Protein AF-A0A060BLW2-F1 (afdb_monomer)

Radius of gyration: 12.51 Å; Cα contacts (8 Å, |Δi|>4): 259; chains: 1; bounding box: 28×31×31 Å

Solvent-accessible surface area (backbone atoms only — not comparable to full-atom values): 5130 Å² total; per-residue (Å²): 116,100,61,94,34,57,69,82,53,90,70,60,77,86,46,37,67,48,75,70,40,74,46,71,78,32,36,35,43,52,44,37,42,46,60,36,44,49,27,30,37,38,36,36,47,64,42,43,26,72,56,18,36,28,36,29,25,23,34,20,37,12,36,41,24,32,40,39,36,35,64,68,64,60,42,60,91,54,40,80,37,62,56,52,26,63,41,61,28,78,43,55,78,48,72,46,62,77,129

Foldseek 3Di:
DPPVAEQDDPDDLVDQEEEPAADDPHAELACVQAQSCNHAEYECANYQQVNHAELHRNPQNNCNHAEYHHPLNHDCVNYPYPHNNCHNNNNHDDYDNDD

Sequence (99 aa):
NEDGNKFVSTIPDTVTTVTVGAHTGITSLENLFKDNSNLEYVDLTGLDTSQVTTMKKMFFGCSSLQTINGLNGFVTATTTSIGYMFANCSSLTSIDTTN

Nearest PDB structures (foldseek):
  5z15-assembly1_B  TM=6.412E-01  e=7.279E-02  Homo sapiens
  3w3m-assembly1_A  TM=6.656E-01  e=8.370E-01  Homo sapiens
  6wml-assembly1_A  TM=6.818E-01  e=1.062E+00  Homo sapiens
  6wml-assembly2_C  TM=5.667E-01  e=1.127E+00  Homo sapiens
  4qc0-assembly1_B  TM=4.432E-01  e=6.595E-01  Homo sapiens

Secondary structure (DSSP, 8-state):
--STTB------TT--EEE--SB-S--B-TTTTTT-TT--EEE-TTB--TT--B-TTTTTT-TT--EEE-GGG---TT-SB-TTTTTT-TT--EE----

Structure (mmCIF, N/CA/C/O backbone):
data_AF-A0A060BLW2-F1
#
_entry.id   AF-A0A060BLW2-F1
#
loop_
_atom_site.group_PDB
_atom_site.id
_atom_site.type_symbol
_atom_site.label_atom_id
_atom_site.label_alt_id
_atom_site.label_comp_id
_atom_site.label_asym_id
_atom_site.label_entity_id
_atom_site.label_seq_id
_atom_site.pdbx_PDB_ins_code
_atom_site.Cartn_x
_atom_site.Cartn_y
_atom_site.Cartn_z
_atom_site.occupancy
_atom_site.B_iso_or_equiv
_atom_site.auth_seq_id
_atom_site.auth_comp_id
_atom_site.auth_asym_id
_atom_site.auth_atom_id
_atom_site.pdbx_PDB_model_num
ATOM 1 N N . ASN A 1 1 ? -5.838 12.333 -13.701 1.00 44.34 1 ASN A N 1
ATOM 2 C CA . ASN A 1 1 ? -4.693 13.238 -13.437 1.00 44.34 1 ASN A CA 1
ATOM 3 C C . ASN A 1 1 ? -3.623 12.905 -14.456 1.00 44.34 1 ASN A C 1
ATOM 5 O O . ASN A 1 1 ? -3.559 11.763 -14.878 1.00 44.34 1 ASN A O 1
ATOM 9 N N . GLU A 1 2 ? -2.874 13.901 -14.911 1.00 35.47 2 GLU A N 1
ATOM 10 C CA . GLU A 1 2 ? -2.075 13.872 -16.151 1.00 35.47 2 GLU A CA 1
ATOM 11 C C . GLU A 1 2 ? -0.880 12.890 -16.151 1.00 35.47 2 GLU A C 1
ATOM 13 O O . GLU A 1 2 ? -0.211 12.744 -17.167 1.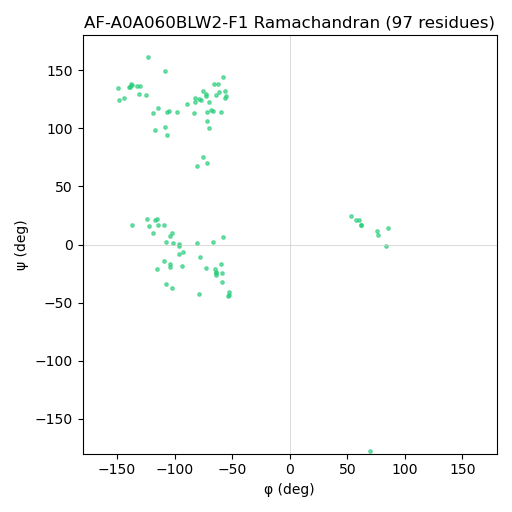00 35.47 2 GLU A O 1
ATOM 18 N N . ASP A 1 3 ? -0.689 12.127 -15.070 1.00 48.72 3 ASP A N 1
ATOM 19 C CA . ASP A 1 3 ? 0.250 11.010 -14.966 1.00 48.72 3 ASP A CA 1
ATOM 20 C C . ASP A 1 3 ? -0.543 9.693 -14.978 1.00 48.72 3 ASP A C 1
ATOM 22 O O . ASP A 1 3 ? -1.033 9.250 -13.938 1.00 48.72 3 ASP A O 1
ATOM 26 N N . GLY A 1 4 ? -0.715 9.071 -16.146 1.00 44.97 4 GLY A N 1
ATOM 27 C CA . GLY A 1 4 ? -1.649 7.958 -16.398 1.00 44.97 4 GLY A CA 1
ATOM 28 C C . GLY A 1 4 ? -1.520 6.672 -15.558 1.00 44.97 4 GLY A C 1
ATOM 29 O O . GLY A 1 4 ? -2.238 5.724 -15.843 1.00 44.97 4 GLY A O 1
ATOM 30 N N . ASN A 1 5 ? -0.665 6.626 -14.529 1.00 52.94 5 ASN A N 1
ATOM 31 C CA . ASN A 1 5 ? -0.292 5.416 -13.787 1.00 52.94 5 ASN A CA 1
ATOM 32 C C . ASN A 1 5 ? -0.229 5.589 -12.251 1.00 52.94 5 ASN A C 1
ATOM 34 O O . ASN A 1 5 ? 0.399 4.776 -11.566 1.00 52.94 5 ASN A O 1
ATOM 38 N N . LYS A 1 6 ? -0.820 6.654 -11.692 1.00 57.78 6 LYS A N 1
ATOM 39 C CA . LYS A 1 6 ? -0.866 6.889 -10.240 1.00 57.78 6 LYS A CA 1
ATOM 40 C C . LYS A 1 6 ? -2.263 6.586 -9.709 1.00 57.78 6 LYS A C 1
ATOM 42 O O . LYS A 1 6 ? -3.206 7.310 -10.025 1.00 57.78 6 LYS A O 1
ATOM 47 N N . PHE A 1 7 ? -2.392 5.567 -8.860 1.00 63.25 7 PHE A N 1
ATOM 48 C CA . PHE A 1 7 ? -3.578 5.441 -8.019 1.00 63.25 7 PHE A CA 1
ATOM 49 C C . PHE A 1 7 ? -3.670 6.695 -7.138 1.00 63.25 7 PHE A C 1
ATOM 51 O O . PHE A 1 7 ? -2.794 6.948 -6.312 1.00 63.25 7 PHE A O 1
ATOM 58 N N . VAL A 1 8 ? -4.698 7.516 -7.335 1.00 55.75 8 VAL A N 1
ATOM 59 C CA . VAL A 1 8 ? -5.024 8.601 -6.407 1.00 55.75 8 VAL A CA 1
ATOM 60 C C . VAL A 1 8 ? -6.285 8.203 -5.681 1.00 55.75 8 VAL A C 1
ATOM 62 O O . VAL A 1 8 ? -7.380 8.314 -6.221 1.00 55.75 8 VAL A O 1
ATOM 65 N N . SER A 1 9 ? -6.116 7.730 -4.453 1.00 61.12 9 SER A N 1
ATOM 66 C CA . SER A 1 9 ? -7.222 7.548 -3.530 1.00 61.12 9 SER A CA 1
ATOM 67 C C . SER A 1 9 ? -7.002 8.462 -2.337 1.00 61.12 9 SER A C 1
ATOM 69 O O . SER A 1 9 ? -6.267 8.131 -1.413 1.00 61.12 9 SER A O 1
ATOM 71 N N . THR A 1 10 ? -7.651 9.625 -2.335 1.00 67.12 10 THR A N 1
ATOM 72 C CA . THR A 1 10 ? -7.977 10.243 -1.049 1.00 67.12 10 THR A CA 1
ATOM 73 C C . THR A 1 10 ? -9.055 9.362 -0.433 1.00 67.12 10 THR A C 1
ATOM 75 O O . THR A 1 10 ? -10.209 9.402 -0.860 1.00 67.12 10 THR A O 1
ATOM 78 N N . ILE A 1 11 ? -8.661 8.499 0.498 1.00 79.69 11 ILE A N 1
ATOM 79 C CA . ILE A 1 11 ? -9.586 7.616 1.207 1.00 79.69 11 ILE A CA 1
ATOM 80 C C . ILE A 1 11 ? -10.207 8.419 2.353 1.00 79.69 11 ILE A C 1
ATOM 82 O O . ILE A 1 11 ? -9.454 9.012 3.127 1.00 79.69 11 ILE A O 1
ATOM 86 N N . PRO A 1 12 ? -11.547 8.490 2.457 1.00 85.38 12 PRO A N 1
ATOM 87 C CA . PRO A 1 12 ? -12.202 9.182 3.558 1.00 85.38 12 PRO A CA 1
ATOM 88 C C . PRO A 1 12 ? -11.787 8.603 4.911 1.00 85.38 12 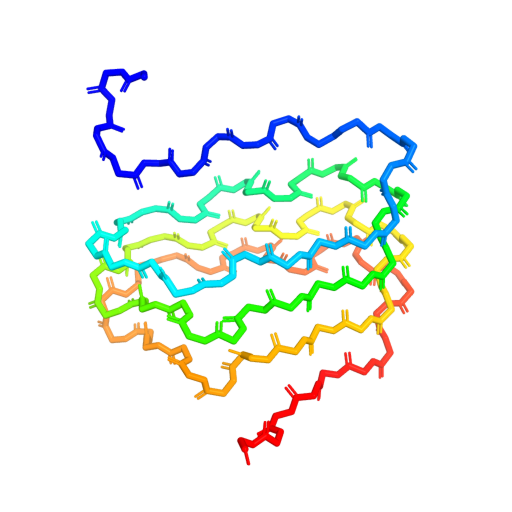PRO A C 1
ATOM 90 O O . PRO A 1 12 ? -11.688 7.387 5.053 1.00 85.38 12 PRO A O 1
ATOM 93 N N . ASP A 1 13 ? -11.663 9.455 5.928 1.00 84.19 13 ASP A N 1
ATOM 94 C CA . ASP A 1 13 ? -11.294 9.045 7.291 1.00 84.19 13 ASP A CA 1
ATOM 95 C C . ASP A 1 13 ? -12.278 8.039 7.913 1.00 84.19 13 ASP A C 1
ATOM 97 O O . ASP A 1 13 ? -11.955 7.370 8.885 1.00 84.19 13 ASP A O 1
ATOM 101 N N . THR A 1 14 ? -13.483 7.889 7.365 1.00 90.00 14 THR A N 1
ATOM 102 C CA . THR A 1 14 ? -14.457 6.884 7.815 1.00 90.00 14 THR A CA 1
ATOM 103 C C . THR A 1 14 ? -14.154 5.468 7.320 1.00 90.00 14 THR A C 1
ATOM 105 O O . THR A 1 14 ? -14.826 4.529 7.736 1.00 90.00 14 THR A O 1
ATOM 108 N N . VAL A 1 15 ? -13.217 5.300 6.384 1.00 91.50 15 VAL A N 1
ATOM 109 C CA . VAL A 1 15 ? -12.873 3.999 5.804 1.00 91.50 15 VAL A CA 1
ATOM 110 C C . VAL A 1 15 ? -11.782 3.340 6.639 1.00 91.50 15 VAL A C 1
ATOM 112 O O . VAL A 1 15 ? -10.677 3.863 6.758 1.00 91.50 15 VAL A O 1
ATOM 115 N N . THR A 1 16 ? -12.086 2.154 7.161 1.00 95.56 16 THR A N 1
ATOM 116 C CA . THR A 1 16 ? -11.145 1.335 7.939 1.00 95.56 16 THR A CA 1
ATOM 117 C C . THR A 1 16 ? -10.587 0.154 7.146 1.00 95.56 16 THR A C 1
ATOM 119 O O . THR A 1 16 ? -9.557 -0.407 7.511 1.00 95.56 16 THR A O 1
ATOM 122 N N . THR A 1 17 ? -11.214 -0.218 6.029 1.00 94.69 17 THR A N 1
ATOM 123 C C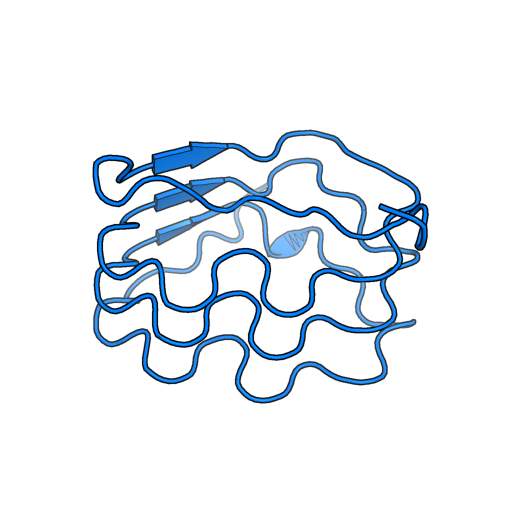A . THR A 1 17 ? -10.808 -1.366 5.207 1.00 94.69 17 THR A CA 1
ATOM 124 C C . THR A 1 17 ? -10.755 -0.992 3.734 1.00 94.69 17 THR A C 1
ATOM 126 O O . THR A 1 17 ? -11.699 -0.383 3.227 1.00 94.69 17 THR A O 1
ATOM 129 N N . VAL A 1 18 ? -9.708 -1.412 3.023 1.00 92.88 18 VAL A N 1
ATOM 130 C CA . VAL A 1 18 ? -9.596 -1.227 1.568 1.00 92.88 18 VAL A CA 1
ATOM 131 C C . VAL A 1 18 ? -9.234 -2.534 0.874 1.00 92.88 18 VAL A C 1
ATOM 133 O O . VAL A 1 18 ? -8.318 -3.230 1.297 1.00 92.88 18 VAL A O 1
ATOM 136 N N . THR A 1 19 ? -9.897 -2.813 -0.248 1.00 91.69 19 THR A N 1
ATOM 137 C CA . THR A 1 19 ? -9.497 -3.844 -1.213 1.00 91.69 19 THR A CA 1
ATOM 138 C C . THR A 1 19 ? -9.124 -3.156 -2.519 1.00 91.69 19 THR A C 1
ATOM 140 O O . THR A 1 19 ? -9.963 -2.492 -3.125 1.00 91.69 19 THR A O 1
ATOM 143 N N . VAL A 1 20 ? -7.865 -3.290 -2.946 1.00 87.19 20 VAL A N 1
ATOM 144 C CA . VAL A 1 20 ? -7.382 -2.703 -4.206 1.00 87.19 20 VAL A CA 1
ATOM 145 C C . VAL A 1 20 ? -7.809 -3.561 -5.393 1.00 87.19 20 VAL A C 1
ATOM 147 O O . VAL A 1 20 ? -8.265 -3.024 -6.393 1.00 87.19 20 VAL A O 1
ATOM 150 N N . GLY A 1 21 ? -7.714 -4.888 -5.280 1.00 83.12 21 GLY A N 1
ATOM 151 C CA . GLY A 1 21 ? -8.034 -5.821 -6.363 1.00 83.12 21 GLY A CA 1
ATOM 152 C C . GLY A 1 21 ? -7.032 -5.794 -7.524 1.00 83.12 21 GLY A C 1
ATOM 153 O O . GLY A 1 21 ? -6.037 -5.064 -7.511 1.00 83.12 21 GLY A O 1
ATOM 154 N N . ALA A 1 22 ? -7.311 -6.590 -8.558 1.00 88.00 22 ALA A N 1
ATOM 155 C CA . ALA A 1 22 ? -6.388 -6.799 -9.668 1.00 88.00 22 ALA A CA 1
ATOM 156 C C . ALA A 1 22 ? -6.265 -5.572 -10.585 1.00 88.00 22 ALA A C 1
ATOM 158 O O . ALA A 1 22 ? -7.208 -5.205 -11.284 1.00 88.00 22 ALA A O 1
ATOM 159 N N . HIS A 1 23 ? -5.077 -4.969 -10.603 1.00 86.44 23 HIS A N 1
ATOM 160 C CA . HIS A 1 23 ? -4.737 -3.819 -11.440 1.00 86.44 23 HIS A CA 1
ATOM 161 C C . HIS A 1 23 ? -3.335 -3.996 -12.024 1.00 86.44 23 HIS A C 1
ATOM 163 O O . HIS A 1 23 ? -2.429 -4.414 -11.309 1.00 86.44 23 HIS A O 1
ATOM 169 N N . THR A 1 24 ? -3.158 -3.654 -13.303 1.00 88.31 24 THR A N 1
ATOM 170 C CA . THR A 1 24 ? -1.906 -3.822 -14.066 1.00 88.31 24 THR A CA 1
ATOM 171 C C . THR A 1 24 ? -1.412 -2.501 -14.644 1.00 88.31 24 THR A C 1
ATOM 173 O O . THR A 1 24 ? -2.192 -1.567 -14.820 1.00 88.31 24 THR A O 1
ATOM 176 N N . GLY A 1 25 ? -0.130 -2.432 -15.014 1.00 88.75 25 GLY A N 1
ATOM 177 C CA . GLY A 1 25 ? 0.446 -1.254 -15.684 1.00 88.75 25 GLY A CA 1
ATOM 178 C C . GLY A 1 25 ? 0.711 -0.060 -14.758 1.00 88.75 25 GLY A C 1
ATOM 179 O O . GLY A 1 25 ? 1.017 1.035 -15.225 1.00 88.75 25 GLY A O 1
ATOM 180 N N . ILE A 1 26 ? 0.623 -0.268 -13.445 1.00 88.88 26 ILE A N 1
ATOM 181 C CA . ILE A 1 26 ? 0.904 0.751 -12.437 1.00 88.88 26 ILE A CA 1
ATOM 182 C C . ILE A 1 26 ? 2.409 0.997 -12.379 1.00 88.88 26 ILE A C 1
ATOM 184 O O . ILE A 1 26 ? 3.190 0.062 -12.234 1.00 88.88 26 ILE A O 1
ATOM 188 N N . THR A 1 27 ? 2.823 2.262 -12.453 1.00 90.81 27 THR A N 1
ATOM 189 C CA . THR A 1 27 ? 4.245 2.637 -12.361 1.00 90.81 27 THR A CA 1
ATOM 190 C C . THR A 1 27 ? 4.594 3.346 -11.061 1.00 90.81 27 THR A C 1
ATOM 192 O O . THR A 1 27 ? 5.778 3.438 -10.723 1.00 90.81 27 THR A O 1
ATOM 195 N N . SER A 1 28 ? 3.597 3.810 -10.300 1.00 90.44 28 SER A N 1
ATOM 196 C CA . SER A 1 28 ? 3.794 4.467 -9.009 1.00 90.44 28 SE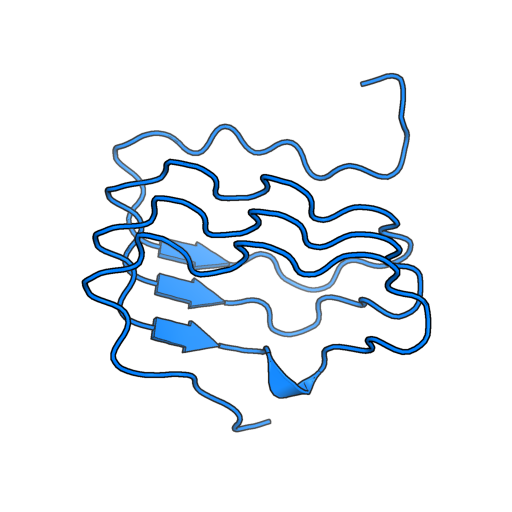R A CA 1
ATOM 197 C C . SER A 1 28 ? 2.692 4.115 -8.011 1.00 90.44 28 SER A C 1
ATOM 199 O O . SER A 1 28 ? 1.509 4.336 -8.267 1.00 90.44 28 SER A O 1
ATOM 201 N N . LEU A 1 29 ? 3.111 3.625 -6.842 1.00 91.50 29 LEU A N 1
ATOM 202 C CA . LEU A 1 29 ? 2.285 3.447 -5.641 1.00 91.50 29 LEU A CA 1
ATOM 203 C C . LEU A 1 29 ? 2.670 4.461 -4.548 1.00 91.50 29 LEU A C 1
ATOM 205 O O . LEU A 1 29 ? 2.371 4.283 -3.366 1.00 91.50 29 LEU A O 1
ATOM 209 N N . GLU A 1 30 ? 3.383 5.526 -4.925 1.00 91.06 30 GLU A N 1
ATOM 210 C CA . GLU A 1 30 ? 3.865 6.521 -3.976 1.00 91.06 30 GLU A CA 1
ATOM 211 C C . GLU A 1 30 ? 2.705 7.265 -3.296 1.00 91.06 30 GLU A C 1
ATOM 213 O O . GLU A 1 30 ? 1.844 7.857 -3.952 1.00 91.06 30 GLU A O 1
ATOM 218 N N . ASN A 1 31 ? 2.755 7.298 -1.960 1.00 91.25 31 ASN A N 1
ATOM 219 C CA . ASN A 1 31 ? 1.770 7.922 -1.072 1.00 91.25 31 ASN A CA 1
ATOM 220 C C . ASN A 1 31 ? 0.335 7.365 -1.181 1.00 91.25 31 ASN A C 1
ATOM 222 O O . ASN A 1 31 ? -0.590 8.073 -0.793 1.00 91.25 31 ASN A O 1
ATOM 226 N N . LEU A 1 32 ? 0.132 6.143 -1.694 1.00 91.31 32 LEU A N 1
ATOM 227 C CA . LEU A 1 32 ? -1.213 5.619 -1.980 1.00 91.31 32 LEU A CA 1
ATOM 228 C C . LEU A 1 32 ? -2.180 5.678 -0.780 1.00 91.31 32 LEU A C 1
ATOM 230 O O . LEU A 1 32 ? -3.312 6.121 -0.933 1.00 91.31 32 LEU A O 1
ATOM 234 N N . PHE A 1 33 ? -1.708 5.284 0.401 1.00 92.50 33 PHE A N 1
ATOM 235 C CA . PHE A 1 33 ? -2.453 5.291 1.664 1.00 92.50 33 PHE A CA 1
ATOM 236 C C . PHE A 1 33 ? -1.843 6.265 2.678 1.00 92.50 33 PHE A C 1
ATOM 238 O O . PHE A 1 33 ? -1.976 6.103 3.890 1.00 92.50 33 PHE A O 1
ATOM 245 N N . LYS A 1 34 ? -1.080 7.259 2.210 1.00 92.38 34 LYS A N 1
ATOM 246 C CA . LYS A 1 34 ? -0.348 8.150 3.109 1.00 92.38 34 LYS A CA 1
ATOM 247 C C . LYS A 1 34 ? -1.310 8.913 4.024 1.00 92.38 34 LYS A C 1
ATOM 249 O O . LYS A 1 34 ? -2.243 9.556 3.559 1.00 92.38 34 LYS A O 1
ATOM 254 N N . ASP A 1 35 ? -0.988 8.903 5.312 1.00 93.38 35 ASP A N 1
ATOM 255 C CA . ASP A 1 35 ? -1.689 9.565 6.411 1.00 93.38 35 ASP A CA 1
ATOM 256 C C . ASP A 1 35 ? -3.140 9.085 6.625 1.00 93.38 35 ASP A C 1
ATOM 258 O O . ASP A 1 35 ? -3.894 9.730 7.351 1.00 93.38 35 ASP A O 1
ATOM 262 N N . ASN A 1 36 ? -3.533 7.926 6.074 1.00 92.62 36 ASN A N 1
ATOM 263 C CA . ASN A 1 36 ? -4.817 7.293 6.385 1.00 92.62 36 ASN A CA 1
ATOM 264 C C . ASN A 1 36 ? -4.780 6.635 7.773 1.00 92.62 36 ASN A C 1
ATOM 266 O O . ASN A 1 36 ? -4.674 5.419 7.920 1.00 92.62 36 ASN A O 1
ATOM 270 N N . SER A 1 37 ? -4.858 7.464 8.811 1.00 94.25 37 SER A N 1
ATOM 271 C CA . SER A 1 37 ? -4.699 7.061 10.211 1.00 94.25 37 SER A CA 1
ATOM 272 C C . SER A 1 37 ? -5.791 6.122 10.721 1.00 94.25 37 SER A C 1
ATOM 274 O O . SER A 1 37 ? -5.530 5.406 11.683 1.00 94.25 37 SER A O 1
ATOM 276 N N . ASN A 1 38 ? -6.965 6.083 10.083 1.00 95.38 38 ASN A N 1
ATOM 277 C CA . ASN A 1 38 ? -8.074 5.185 10.433 1.00 95.38 38 ASN A CA 1
ATOM 278 C C . ASN A 1 38 ? -8.072 3.862 9.654 1.00 95.38 38 ASN A C 1
ATOM 280 O O . ASN A 1 38 ? -8.883 2.989 9.942 1.00 95.38 38 ASN A O 1
ATOM 284 N N . LEU A 1 39 ? -7.181 3.696 8.673 1.00 95.19 39 LEU A N 1
ATOM 285 C CA . LEU A 1 39 ? -7.090 2.464 7.896 1.00 95.19 39 LEU A CA 1
ATOM 286 C C . LEU A 1 39 ? -6.533 1.345 8.779 1.00 95.19 39 LEU A C 1
ATOM 288 O O . LEU A 1 39 ? -5.438 1.486 9.310 1.00 95.19 39 LEU A O 1
ATOM 292 N N . GLU A 1 40 ? -7.271 0.249 8.925 1.00 96.06 40 GLU A N 1
ATOM 293 C CA . GLU A 1 40 ? -6.942 -0.904 9.774 1.00 96.06 40 GLU A CA 1
ATOM 294 C C . GLU A 1 40 ? -6.518 -2.129 8.957 1.00 96.06 40 GLU A C 1
ATOM 296 O O . GLU A 1 40 ? -5.649 -2.893 9.386 1.00 96.06 40 GLU A O 1
ATOM 301 N N . TYR A 1 41 ? -7.101 -2.304 7.769 1.00 94.88 41 TYR A N 1
ATOM 302 C CA . TYR A 1 41 ? -6.878 -3.462 6.908 1.00 94.88 41 TYR A CA 1
ATOM 303 C C . TYR A 1 41 ? -6.755 -3.062 5.437 1.00 94.88 41 TYR A C 1
ATOM 305 O O . TYR A 1 41 ? -7.569 -2.288 4.921 1.00 94.88 41 TYR A O 1
ATOM 313 N N . VAL A 1 42 ? -5.773 -3.641 4.744 1.00 93.94 42 VAL A N 1
ATOM 314 C CA . VAL A 1 42 ? -5.613 -3.487 3.294 1.00 93.94 42 VAL A CA 1
ATOM 315 C C . VAL A 1 42 ? -5.413 -4.838 2.629 1.00 93.94 42 VAL A C 1
ATOM 317 O O . VAL A 1 42 ? -4.517 -5.593 2.999 1.00 93.94 42 VAL A O 1
ATOM 320 N N . ASP A 1 43 ? -6.202 -5.095 1.592 1.00 93.31 43 ASP A N 1
ATOM 321 C CA . ASP A 1 43 ? -6.032 -6.226 0.691 1.00 93.31 43 ASP A CA 1
ATOM 322 C C . ASP A 1 43 ? -5.492 -5.768 -0.669 1.00 93.31 43 ASP A C 1
ATOM 324 O O . ASP A 1 43 ? -6.156 -5.045 -1.422 1.00 93.31 43 ASP A O 1
ATOM 328 N N . LEU A 1 44 ? -4.262 -6.190 -0.966 1.00 91.94 44 LEU A N 1
ATOM 329 C CA . LEU A 1 44 ? -3.533 -5.915 -2.205 1.00 91.94 44 LEU A CA 1
ATOM 330 C C . LEU A 1 44 ? -3.539 -7.120 -3.157 1.00 91.94 44 LEU A C 1
ATOM 332 O O . LEU A 1 44 ? -2.797 -7.122 -4.139 1.00 91.94 44 LEU A O 1
ATOM 336 N N . THR A 1 45 ? -4.340 -8.152 -2.878 1.00 90.75 45 THR A N 1
ATOM 337 C CA . THR A 1 45 ? -4.367 -9.376 -3.684 1.00 90.75 45 THR A CA 1
ATOM 338 C C . THR A 1 45 ? -4.653 -9.065 -5.155 1.00 90.75 45 THR A C 1
ATOM 340 O O . THR A 1 45 ? -5.615 -8.375 -5.502 1.00 90.75 45 THR A O 1
ATOM 343 N N . GLY A 1 46 ? -3.793 -9.586 -6.033 1.00 89.62 46 GLY A N 1
ATOM 344 C CA . GLY A 1 46 ? -3.882 -9.403 -7.483 1.00 89.62 46 GLY A CA 1
ATOM 345 C C . GLY A 1 46 ? -3.277 -8.102 -8.020 1.00 89.62 46 GLY A C 1
ATOM 346 O O . GLY A 1 46 ? -3.284 -7.909 -9.236 1.00 89.62 46 GLY A O 1
ATOM 347 N N . LEU A 1 47 ? -2.746 -7.217 -7.169 1.00 90.62 47 LEU A N 1
ATOM 348 C CA . LEU A 1 47 ? -2.055 -6.010 -7.619 1.00 90.62 47 LEU A CA 1
ATOM 349 C C . LEU A 1 47 ? -0.749 -6.374 -8.345 1.00 90.62 47 LEU A C 1
ATOM 351 O O . LEU A 1 47 ? 0.193 -6.882 -7.738 1.00 90.62 47 LEU A O 1
ATOM 355 N N . ASP A 1 48 ? -0.673 -6.074 -9.641 1.00 91.25 48 ASP A N 1
ATOM 356 C CA . ASP A 1 48 ? 0.534 -6.278 -10.436 1.00 91.25 48 ASP A CA 1
ATOM 357 C C . ASP A 1 48 ? 1.495 -5.100 -10.246 1.00 91.25 48 ASP A C 1
ATOM 359 O O . ASP A 1 48 ? 1.243 -3.960 -10.646 1.00 91.25 48 ASP A O 1
ATOM 363 N N . THR A 1 49 ? 2.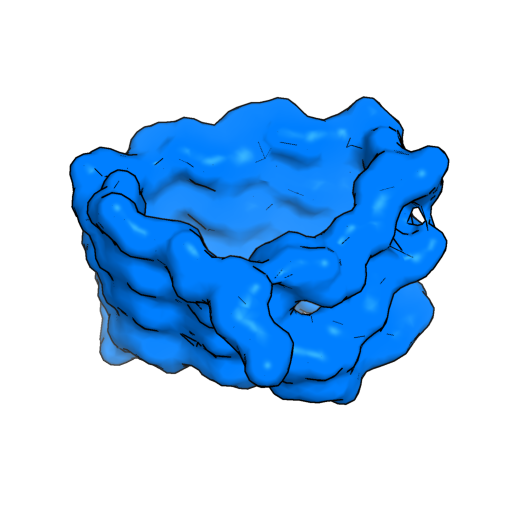628 -5.407 -9.622 1.00 91.75 49 THR A N 1
ATOM 364 C CA . THR A 1 49 ? 3.690 -4.449 -9.307 1.00 91.75 49 THR A CA 1
ATOM 365 C C . THR A 1 49 ? 4.897 -4.565 -10.241 1.00 91.75 49 THR A C 1
ATOM 367 O O . THR A 1 49 ? 5.891 -3.875 -10.033 1.00 91.75 49 THR A O 1
ATOM 370 N N . SER A 1 50 ? 4.812 -5.378 -11.304 1.00 93.19 50 SER A N 1
ATOM 371 C CA . SER A 1 50 ? 5.922 -5.653 -12.234 1.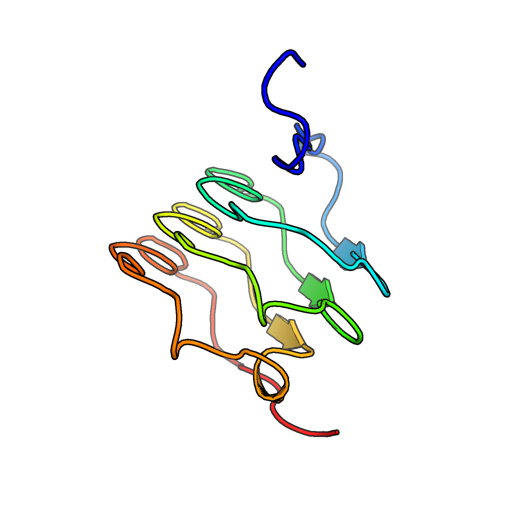00 93.19 50 SER A CA 1
ATOM 372 C C . SER A 1 50 ? 6.481 -4.417 -12.938 1.00 93.19 50 SER A C 1
ATOM 374 O O . SER A 1 50 ? 7.643 -4.419 -13.332 1.00 93.19 50 SER A O 1
ATOM 376 N N . GLN A 1 51 ? 5.671 -3.364 -13.064 1.00 92.56 51 GLN A N 1
ATOM 377 C CA . GLN A 1 51 ? 6.044 -2.094 -13.690 1.00 92.56 51 GLN A CA 1
ATOM 378 C C . GLN A 1 51 ? 6.230 -0.960 -12.672 1.00 92.56 51 GLN A C 1
ATOM 380 O O . GLN A 1 51 ? 6.519 0.177 -13.056 1.00 92.56 51 GLN A O 1
ATOM 385 N N . VAL A 1 52 ? 6.080 -1.237 -11.371 1.00 92.44 52 VAL A N 1
ATOM 386 C CA . VAL A 1 52 ? 6.167 -0.215 -10.326 1.00 92.44 52 VAL A CA 1
ATOM 387 C C . VAL A 1 52 ? 7.617 0.215 -10.140 1.00 92.44 52 VAL A C 1
ATOM 389 O O . VAL A 1 52 ? 8.522 -0.593 -9.925 1.00 92.44 52 VAL A O 1
ATOM 392 N N . THR A 1 53 ? 7.832 1.527 -10.200 1.00 93.06 53 THR A N 1
ATOM 393 C CA . THR A 1 53 ? 9.151 2.161 -10.059 1.00 93.06 53 THR A CA 1
ATOM 394 C C . THR A 1 53 ? 9.350 2.815 -8.692 1.00 93.06 53 THR A C 1
ATOM 396 O O . THR A 1 53 ? 10.491 3.029 -8.274 1.00 93.06 53 THR A O 1
ATOM 399 N N . THR A 1 54 ? 8.265 3.103 -7.962 1.00 92.25 54 THR A N 1
ATOM 400 C CA . THR A 1 54 ? 8.296 3.691 -6.614 1.00 92.25 54 THR A CA 1
ATOM 401 C C . THR A 1 54 ? 7.109 3.232 -5.760 1.00 92.25 54 THR A C 1
ATOM 403 O O . THR A 1 54 ? 5.960 3.247 -6.204 1.00 92.25 54 THR A O 1
ATOM 406 N N . MET A 1 55 ? 7.402 2.858 -4.512 1.00 92.69 55 MET A N 1
ATOM 407 C CA . MET A 1 55 ? 6.439 2.553 -3.439 1.00 92.69 55 MET A CA 1
ATOM 408 C C . MET A 1 55 ? 6.708 3.423 -2.198 1.00 92.69 55 MET A C 1
ATOM 410 O O . MET A 1 55 ? 6.365 3.081 -1.063 1.00 92.69 55 MET A O 1
ATOM 414 N N . LYS A 1 56 ? 7.386 4.561 -2.396 1.00 92.94 56 LYS A N 1
ATOM 415 C CA . LYS A 1 56 ? 7.763 5.478 -1.321 1.00 92.94 56 LYS A CA 1
ATOM 416 C C . LYS A 1 56 ? 6.527 5.921 -0.541 1.00 92.94 56 LYS A C 1
ATOM 418 O O . LYS A 1 56 ? 5.536 6.355 -1.126 1.00 92.94 56 LYS A O 1
ATOM 423 N N . LYS A 1 57 ? 6.613 5.856 0.791 1.00 94.12 57 LYS A N 1
ATOM 424 C CA . LYS A 1 57 ? 5.554 6.317 1.705 1.00 94.12 57 LYS A CA 1
ATOM 425 C C . LYS A 1 57 ? 4.161 5.716 1.434 1.00 94.12 57 LYS A C 1
ATOM 427 O O . LYS A 1 57 ? 3.172 6.337 1.808 1.00 94.12 57 LYS A O 1
ATOM 432 N N . MET A 1 58 ? 4.066 4.539 0.804 1.00 93.12 58 MET A N 1
ATOM 433 C CA . MET A 1 58 ? 2.779 3.932 0.431 1.00 93.12 58 MET A CA 1
ATOM 434 C C . MET A 1 58 ? 1.808 3.826 1.617 1.00 93.12 58 MET A C 1
ATOM 436 O O . MET A 1 58 ? 0.651 4.173 1.443 1.00 93.12 58 MET A O 1
ATOM 440 N N . PHE A 1 59 ? 2.289 3.458 2.810 1.00 94.56 59 PHE A N 1
ATOM 441 C CA . PHE A 1 59 ? 1.515 3.389 4.059 1.00 94.56 59 PHE A CA 1
ATOM 442 C C . PHE A 1 59 ? 2.033 4.366 5.127 1.00 94.56 59 PHE A C 1
ATOM 444 O O . PHE A 1 59 ? 1.808 4.185 6.321 1.00 94.56 59 PHE A O 1
ATOM 451 N N . PHE A 1 60 ? 2.770 5.410 4.735 1.00 94.94 60 PHE A N 1
ATOM 452 C CA . PHE A 1 60 ? 3.338 6.354 5.701 1.00 94.94 60 PHE A CA 1
ATOM 453 C C . PHE A 1 60 ? 2.235 6.958 6.574 1.00 94.94 60 PHE A C 1
ATOM 455 O O . PHE A 1 60 ? 1.290 7.516 6.033 1.00 94.94 60 PHE A O 1
ATOM 462 N N . GLY A 1 61 ? 2.356 6.881 7.900 1.00 95.62 61 GLY A N 1
ATOM 463 C CA . GLY A 1 61 ? 1.378 7.482 8.814 1.00 95.62 61 GLY A CA 1
ATOM 464 C C . GLY A 1 61 ? 0.059 6.715 8.973 1.00 95.62 61 GLY A C 1
ATOM 465 O O . GLY A 1 61 ? -0.840 7.228 9.634 1.00 95.6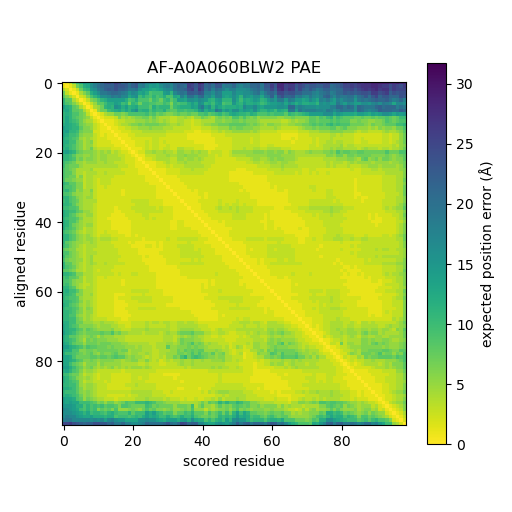2 61 GLY A O 1
ATOM 466 N N . CYS A 1 62 ? -0.070 5.498 8.432 1.00 95.38 62 CYS A N 1
ATOM 467 C CA . CYS A 1 62 ? -1.212 4.615 8.699 1.00 95.38 62 CYS A CA 1
ATOM 468 C C . CYS A 1 62 ? -1.157 4.054 10.135 1.00 95.38 62 CYS A C 1
ATOM 470 O O . CYS A 1 62 ? -0.855 2.882 10.354 1.00 95.38 62 CYS A O 1
ATOM 472 N N . SER A 1 63 ? -1.390 4.897 11.142 1.00 96.44 63 SER A N 1
ATOM 473 C CA . SER A 1 63 ? -1.162 4.556 12.553 1.00 96.44 63 SER A CA 1
ATOM 474 C C . SER A 1 63 ? -2.050 3.429 13.082 1.00 96.44 63 SER A C 1
ATOM 476 O O . SER A 1 63 ? -1.624 2.739 14.009 1.00 96.44 63 SER A O 1
ATOM 478 N N . SER A 1 64 ? -3.239 3.221 12.504 1.00 96.69 64 SER A N 1
ATOM 479 C CA . SER A 1 64 ? -4.171 2.145 12.888 1.00 96.69 64 SER A CA 1
ATOM 480 C C . SER A 1 64 ? -4.066 0.891 12.019 1.00 96.69 64 SER A C 1
ATOM 482 O O . SER A 1 64 ? -4.762 -0.079 12.304 1.00 96.69 64 SER A O 1
ATOM 484 N N . LEU A 1 65 ? -3.192 0.873 11.001 1.00 96.69 65 LEU A N 1
ATOM 485 C CA . LEU A 1 65 ? -3.079 -0.254 10.072 1.00 96.69 65 LEU A CA 1
ATOM 486 C C . LEU A 1 65 ? -2.510 -1.456 10.805 1.00 96.69 65 LEU A C 1
ATOM 488 O O . LEU A 1 65 ? -1.378 -1.410 11.271 1.00 96.69 65 LEU A O 1
ATOM 492 N N . GLN A 1 66 ? -3.305 -2.515 10.908 1.00 96.38 66 GLN A N 1
ATOM 493 C CA . GLN A 1 66 ? -2.982 -3.724 11.659 1.00 96.38 66 GLN A CA 1
ATOM 494 C C . GLN A 1 66 ? -2.550 -4.862 10.744 1.00 96.38 66 GLN A C 1
ATOM 496 O O . GLN A 1 66 ? -1.680 -5.650 11.119 1.00 96.38 66 GLN A O 1
ATOM 501 N N . THR A 1 67 ? -3.175 -4.972 9.570 1.00 94.94 67 THR A N 1
ATOM 502 C CA . THR A 1 67 ? -3.007 -6.115 8.668 1.00 94.94 67 THR A CA 1
ATOM 503 C C . THR A 1 67 ? -2.935 -5.673 7.213 1.00 94.94 67 THR A C 1
ATOM 505 O O . THR A 1 67 ? -3.734 -4.860 6.747 1.00 94.94 67 THR A O 1
ATOM 508 N N . ILE A 1 68 ? -1.984 -6.261 6.490 1.00 94.25 68 ILE A N 1
ATOM 509 C CA . ILE A 1 68 ? -1.842 -6.123 5.041 1.00 94.25 68 ILE A CA 1
ATOM 510 C C . ILE A 1 68 ? -1.829 -7.522 4.433 1.00 94.25 68 ILE A C 1
ATOM 512 O O . ILE A 1 68 ? -1.035 -8.361 4.860 1.00 94.25 68 ILE A O 1
ATOM 516 N N . ASN A 1 69 ? -2.681 -7.742 3.435 1.00 92.75 69 ASN A N 1
ATOM 517 C CA . ASN A 1 69 ? -2.724 -8.955 2.627 1.00 92.75 69 ASN A CA 1
ATOM 518 C C . ASN A 1 69 ? -2.191 -8.695 1.205 1.00 92.75 69 ASN A C 1
ATOM 520 O O . ASN A 1 69 ? -2.336 -7.589 0.679 1.00 92.75 69 ASN A O 1
ATOM 524 N N . GLY A 1 70 ? -1.587 -9.707 0.575 1.00 89.31 70 GLY A N 1
ATOM 525 C CA . GLY A 1 70 ? -1.157 -9.666 -0.829 1.00 89.31 70 GLY A CA 1
ATOM 526 C C . GLY A 1 70 ? 0.229 -9.059 -1.097 1.00 89.31 70 GLY A C 1
ATOM 527 O O . GLY A 1 70 ? 0.552 -8.756 -2.245 1.00 89.31 70 GLY A O 1
ATOM 528 N N . LEU A 1 71 ? 1.076 -8.878 -0.072 1.00 87.19 71 LEU A N 1
ATOM 529 C CA . LEU A 1 71 ? 2.452 -8.371 -0.257 1.00 87.19 71 LEU A CA 1
ATOM 530 C C . LEU A 1 71 ? 3.410 -9.398 -0.884 1.00 87.19 71 LEU A C 1
ATOM 532 O O . LEU A 1 71 ? 4.437 -9.027 -1.445 1.00 87.19 71 LEU A O 1
ATOM 536 N N . ASN A 1 72 ? 3.084 -10.685 -0.817 1.00 84.44 72 ASN A N 1
ATOM 537 C CA . ASN A 1 72 ? 3.860 -11.772 -1.420 1.00 84.44 72 ASN A CA 1
ATOM 538 C C . ASN A 1 72 ? 3.930 -11.707 -2.959 1.00 84.44 72 ASN A C 1
ATOM 540 O O . ASN A 1 72 ? 4.886 -12.214 -3.542 1.00 84.44 72 ASN A O 1
ATOM 544 N N . GLY A 1 73 ? 2.959 -11.064 -3.613 1.00 81.75 73 GLY A N 1
ATOM 545 C CA . GLY A 1 73 ? 2.942 -10.839 -5.061 1.00 81.75 73 GLY A CA 1
ATOM 546 C C . GLY A 1 73 ? 3.800 -9.660 -5.533 1.00 81.75 73 GLY A C 1
ATOM 547 O O . GLY A 1 73 ? 3.815 -9.358 -6.727 1.00 81.75 73 GLY A O 1
ATOM 548 N N . PHE A 1 74 ? 4.492 -8.959 -4.627 1.00 87.62 74 PHE A N 1
ATOM 549 C CA . PHE A 1 74 ? 5.202 -7.735 -4.983 1.00 87.62 74 PHE A CA 1
ATOM 550 C C . PHE A 1 74 ? 6.518 -8.021 -5.722 1.00 87.62 74 PHE A C 1
ATOM 552 O O . PHE A 1 74 ? 7.417 -8.689 -5.212 1.00 87.62 74 PHE A O 1
ATOM 559 N N . VAL A 1 75 ? 6.663 -7.441 -6.912 1.00 85.81 75 VAL A N 1
ATOM 560 C CA . VAL A 1 75 ? 7.875 -7.456 -7.730 1.00 85.81 75 VAL A CA 1
ATOM 561 C C . VAL A 1 75 ? 8.632 -6.152 -7.498 1.00 85.81 75 VAL A C 1
ATOM 563 O O . VAL A 1 75 ? 8.181 -5.074 -7.871 1.00 85.81 75 VAL A O 1
ATOM 566 N N . THR A 1 76 ? 9.817 -6.241 -6.896 1.00 83.94 76 THR A N 1
ATOM 567 C CA . THR A 1 76 ? 10.659 -5.069 -6.589 1.00 83.94 76 THR A CA 1
ATOM 568 C C . THR A 1 76 ? 11.810 -4.869 -7.572 1.00 83.94 76 THR A C 1
ATOM 570 O O . THR A 1 76 ? 12.567 -3.911 -7.435 1.00 83.94 76 THR A O 1
ATOM 573 N N . ALA A 1 77 ? 11.933 -5.724 -8.595 1.00 87.69 77 ALA A N 1
ATOM 574 C CA . ALA A 1 77 ? 13.034 -5.692 -9.563 1.00 87.69 77 ALA A CA 1
ATOM 575 C C . ALA A 1 77 ? 13.143 -4.357 -10.326 1.00 87.69 77 ALA A C 1
ATOM 577 O O . ALA A 1 77 ? 14.241 -3.925 -10.667 1.00 87.69 77 ALA A O 1
ATOM 578 N N . THR A 1 78 ? 12.011 -3.695 -10.569 1.00 84.38 78 THR A N 1
ATOM 579 C CA . THR A 1 78 ? 11.919 -2.390 -11.243 1.00 84.38 78 THR A CA 1
ATOM 580 C C . THR A 1 78 ? 11.838 -1.212 -10.269 1.00 84.38 78 THR A C 1
ATOM 582 O O . THR A 1 78 ? 11.887 -0.055 -10.689 1.00 84.38 78 THR A O 1
ATOM 585 N N . THR A 1 79 ? 11.691 -1.473 -8.965 1.00 86.88 79 THR A N 1
ATOM 586 C CA . THR A 1 79 ? 11.444 -0.436 -7.961 1.00 86.88 79 THR A CA 1
ATOM 587 C C . THR A 1 79 ? 12.747 0.231 -7.533 1.00 86.88 79 THR A C 1
ATOM 589 O O . THR A 1 79 ? 13.658 -0.399 -7.010 1.00 86.88 79 THR A O 1
ATOM 592 N N . THR A 1 80 ? 12.812 1.550 -7.695 1.00 87.56 80 THR A N 1
ATOM 593 C CA . THR A 1 80 ? 13.977 2.371 -7.329 1.00 87.56 80 THR A CA 1
ATOM 594 C C . THR A 1 80 ? 13.873 2.960 -5.921 1.00 87.56 80 THR A C 1
ATOM 596 O O . THR A 1 80 ? 14.879 3.371 -5.344 1.00 87.56 80 THR A O 1
ATOM 599 N N . SER A 1 81 ? 12.666 3.011 -5.338 1.00 87.31 81 SER A N 1
ATOM 600 C CA . SER A 1 81 ? 12.448 3.568 -4.000 1.00 87.31 81 SER A CA 1
ATOM 601 C C . SER A 1 81 ? 11.307 2.893 -3.237 1.00 87.31 81 SER A C 1
ATOM 603 O O . SER A 1 81 ? 10.160 2.899 -3.679 1.00 87.31 81 SER A O 1
ATOM 605 N N . ILE A 1 82 ? 11.628 2.391 -2.041 1.00 89.19 82 ILE A N 1
ATOM 606 C CA . ILE A 1 82 ? 10.687 1.847 -1.037 1.00 89.19 82 ILE A CA 1
ATOM 607 C C . ILE A 1 82 ? 10.791 2.588 0.312 1.00 89.19 82 ILE A C 1
ATOM 609 O O . ILE A 1 82 ? 10.360 2.108 1.359 1.00 89.19 82 ILE A O 1
ATOM 613 N N . GLY A 1 83 ? 11.414 3.771 0.315 1.00 93.25 83 GLY A N 1
ATOM 614 C CA . GLY A 1 83 ? 11.709 4.514 1.539 1.00 93.25 83 GLY A CA 1
ATOM 615 C C . GLY A 1 83 ? 10.448 4.916 2.309 1.00 93.25 83 GLY A C 1
ATOM 616 O O . GLY A 1 83 ? 9.469 5.383 1.721 1.00 93.25 83 GLY A O 1
ATOM 617 N N . TYR A 1 84 ? 10.497 4.783 3.638 1.00 95.31 84 TYR A N 1
ATOM 618 C CA . TYR A 1 84 ? 9.413 5.153 4.558 1.00 95.31 84 TYR A CA 1
ATOM 619 C C . TYR A 1 84 ? 8.067 4.459 4.284 1.00 95.31 84 TYR A C 1
ATOM 621 O O . TYR A 1 84 ? 7.038 4.971 4.717 1.00 95.31 84 TYR A O 1
ATOM 629 N N . MET A 1 85 ? 8.057 3.322 3.574 1.00 92.88 85 MET A N 1
ATOM 630 C CA . MET A 1 85 ? 6.828 2.631 3.166 1.00 92.88 85 MET A CA 1
ATOM 631 C C . MET A 1 85 ? 5.886 2.354 4.345 1.00 92.88 85 MET A C 1
ATOM 633 O O . MET A 1 85 ? 4.705 2.646 4.222 1.00 92.88 85 MET A O 1
ATOM 637 N N . PHE A 1 86 ? 6.423 1.901 5.484 1.00 94.38 86 PHE A N 1
ATOM 638 C CA . PHE A 1 86 ? 5.673 1.597 6.715 1.00 94.38 86 PHE A CA 1
ATOM 639 C C . PHE A 1 86 ? 6.029 2.519 7.893 1.00 94.38 86 PHE A C 1
ATOM 641 O O . PHE A 1 86 ? 5.789 2.191 9.055 1.00 94.38 86 PHE A O 1
ATOM 648 N N . ALA A 1 87 ? 6.665 3.667 7.636 1.00 96.12 87 ALA A N 1
ATOM 649 C CA . ALA A 1 87 ? 7.025 4.568 8.728 1.00 96.12 87 ALA A CA 1
ATOM 650 C C . ALA A 1 87 ? 5.756 5.133 9.390 1.00 96.12 87 ALA A C 1
ATOM 652 O O . ALA A 1 87 ? 4.800 5.497 8.706 1.00 96.12 87 ALA A O 1
ATOM 653 N N . ASN A 1 88 ? 5.762 5.208 10.723 1.00 96.75 88 ASN A N 1
ATOM 654 C CA . ASN A 1 88 ? 4.619 5.604 11.555 1.00 96.75 88 ASN A CA 1
ATOM 655 C C . ASN A 1 88 ? 3.380 4.679 11.460 1.00 96.75 88 ASN A C 1
ATOM 657 O O . ASN A 1 88 ? 2.305 5.068 11.907 1.00 96.75 88 ASN A O 1
ATOM 661 N N . CYS A 1 89 ? 3.516 3.448 10.948 1.00 95.31 89 CYS A N 1
ATOM 662 C CA . CYS A 1 89 ? 2.498 2.395 11.077 1.00 95.31 89 CYS A CA 1
ATOM 663 C C . CYS A 1 89 ? 2.588 1.715 12.454 1.00 95.31 89 CYS A C 1
ATOM 665 O O . CYS A 1 89 ? 3.010 0.567 12.562 1.00 95.31 89 CYS A O 1
ATOM 667 N N . SER A 1 90 ? 2.264 2.435 13.530 1.00 95.75 90 SER A N 1
ATOM 668 C CA . SER A 1 90 ? 2.494 1.965 14.908 1.00 95.75 90 SER A CA 1
ATOM 669 C C . SER A 1 90 ? 1.698 0.719 15.309 1.00 95.75 90 SER A C 1
ATOM 671 O O . SER A 1 90 ? 2.124 0.015 16.219 1.00 95.75 90 SER A O 1
ATOM 673 N N . SER A 1 91 ? 0.564 0.451 14.653 1.00 96.50 91 SER A N 1
ATOM 674 C CA . SER A 1 91 ? -0.300 -0.703 14.950 1.00 96.50 91 SER A CA 1
ATOM 675 C C . SER A 1 91 ? -0.052 -1.91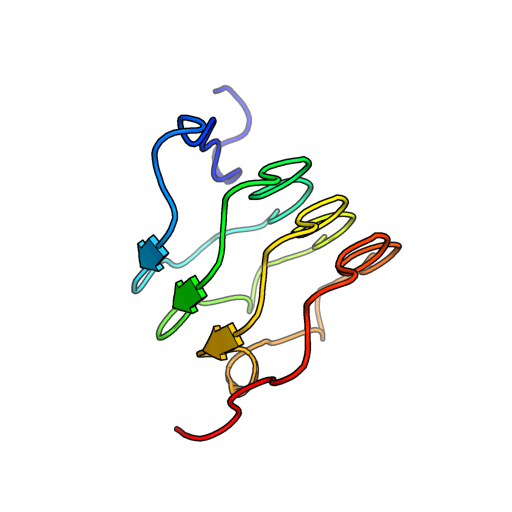3 14.043 1.00 96.50 91 SER A C 1
ATOM 677 O O . SER A 1 91 ? -0.720 -2.935 14.211 1.00 96.50 91 SER A O 1
ATOM 679 N N . LEU A 1 92 ? 0.895 -1.827 13.097 1.00 92.31 92 LEU A N 1
ATOM 680 C CA . LEU A 1 92 ? 1.143 -2.899 12.134 1.00 92.31 92 LEU A CA 1
ATOM 681 C C . LEU A 1 92 ? 1.819 -4.070 12.842 1.00 92.31 92 LEU A C 1
ATOM 683 O O . LEU A 1 92 ? 2.993 -4.004 13.204 1.00 92.31 92 LEU A O 1
ATOM 687 N N . THR A 1 93 ? 1.055 -5.138 13.050 1.00 88.31 93 THR A N 1
ATOM 688 C CA . THR A 1 93 ? 1.484 -6.324 13.808 1.00 88.31 93 THR A CA 1
ATOM 689 C C . THR A 1 93 ? 1.569 -7.573 12.944 1.00 88.31 93 THR A C 1
ATOM 691 O O . THR A 1 93 ? 2.285 -8.505 13.306 1.00 88.31 93 THR A O 1
ATOM 694 N N . SER A 1 94 ? 0.881 -7.592 11.798 1.00 82.88 94 SER A N 1
ATOM 695 C CA . SER A 1 94 ? 0.839 -8.742 10.903 1.00 82.88 94 SER A CA 1
ATOM 696 C C . SER A 1 94 ? 0.986 -8.333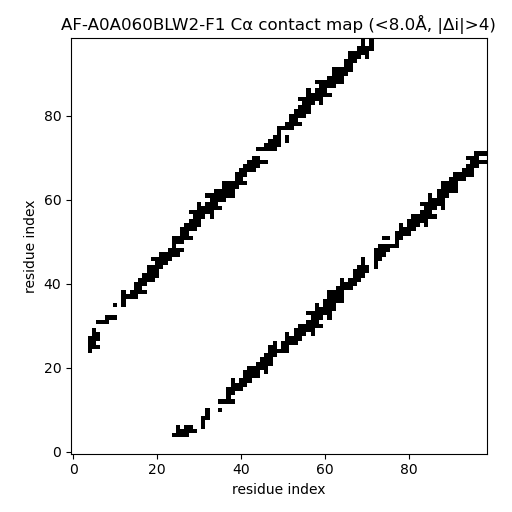 9.441 1.00 82.88 94 SER A C 1
ATOM 698 O O . SER A 1 94 ? 0.374 -7.371 8.973 1.00 82.88 94 SER A O 1
ATOM 700 N N . ILE A 1 95 ? 1.785 -9.109 8.714 1.00 82.62 95 ILE A N 1
ATOM 701 C CA . ILE A 1 95 ? 1.831 -9.107 7.255 1.00 82.62 95 ILE A CA 1
ATOM 702 C C . ILE A 1 95 ? 1.439 -10.513 6.825 1.00 82.62 95 ILE A C 1
ATOM 704 O O . ILE A 1 95 ? 2.176 -11.466 7.090 1.00 82.62 95 ILE A O 1
ATOM 708 N N . ASP A 1 96 ? 0.284 -10.636 6.178 1.00 77.12 96 ASP A N 1
ATOM 709 C CA . ASP A 1 96 ? -0.116 -11.902 5.588 1.00 77.12 96 ASP A CA 1
ATOM 710 C C . ASP A 1 96 ? 0.621 -12.088 4.256 1.00 77.12 96 ASP A C 1
ATOM 712 O O . ASP A 1 96 ? 0.627 -11.218 3.380 1.00 77.12 96 ASP A O 1
ATOM 716 N N . THR A 1 97 ? 1.306 -13.221 4.143 1.00 66.56 97 THR A N 1
ATOM 717 C CA . THR A 1 97 ? 2.076 -13.619 2.956 1.00 66.56 97 THR A CA 1
ATOM 718 C C . THR A 1 97 ? 1.549 -14.913 2.346 1.00 66.56 97 THR A C 1
ATOM 720 O O . THR A 1 97 ? 2.193 -15.486 1.462 1.00 66.56 97 THR A O 1
ATOM 723 N N . THR A 1 98 ? 0.394 -15.393 2.808 1.00 64.69 98 THR A N 1
ATOM 724 C CA . THR A 1 98 ? -0.244 -16.583 2.255 1.00 64.69 98 THR A CA 1
ATOM 725 C C . THR A 1 98 ? -0.899 -16.243 0.909 1.00 64.69 98 THR A C 1
ATOM 727 O O . THR A 1 98 ? -1.503 -15.186 0.747 1.00 64.69 98 THR A O 1
ATOM 730 N N . ASN A 1 99 ? -0.648 -17.084 -0.101 1.00 52.62 99 ASN A N 1
ATOM 731 C CA . ASN A 1 99 ? -1.268 -17.024 -1.433 1.00 52.62 99 ASN A CA 1
ATOM 732 C C . ASN A 1 99 ? -2.459 -17.977 -1.471 1.00 52.62 99 ASN A C 1
ATOM 734 O O . ASN A 1 99 ? -2.263 -19.129 -1.014 1.00 52.62 99 ASN A O 1
#

pLDDT: mean 86.32, std 13.25, range [35.47, 96.75]

Mean predicted aligned error: 4.96 Å